Protein AF-A0A356I9D7-F1 (afdb_monomer_lite)

Structure (mmCIF, N/CA/C/O backbone):
data_AF-A0A356I9D7-F1
#
_entry.id   AF-A0A356I9D7-F1
#
loop_
_atom_site.group_PDB
_atom_site.id
_atom_site.type_symbol
_atom_site.label_atom_id
_atom_site.label_alt_id
_atom_site.label_comp_id
_atom_site.label_asym_id
_atom_site.label_entity_id
_atom_site.label_seq_id
_atom_site.pdbx_PDB_ins_code
_atom_site.Cartn_x
_atom_site.Cartn_y
_atom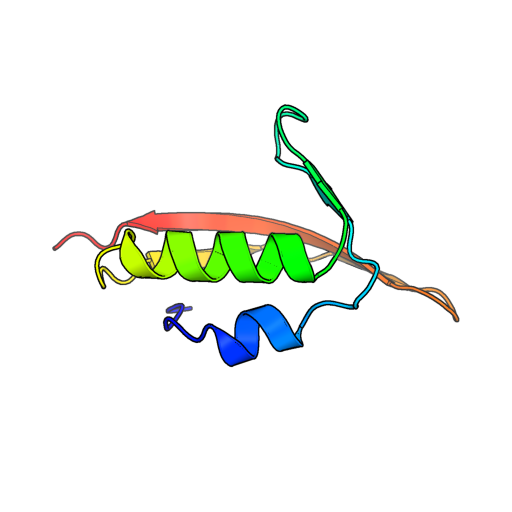_site.Cartn_z
_atom_site.occupancy
_atom_site.B_iso_or_equiv
_atom_site.auth_seq_id
_atom_site.auth_comp_id
_atom_site.auth_asym_id
_atom_site.auth_atom_id
_atom_site.pdbx_PDB_model_num
ATOM 1 N N . MET A 1 1 ? -10.781 -8.636 7.693 1.00 52.66 1 MET A N 1
ATOM 2 C CA . MET A 1 1 ? -9.549 -8.900 8.482 1.00 52.66 1 MET A CA 1
ATOM 3 C C . MET A 1 1 ? -9.413 -7.813 9.547 1.00 52.66 1 MET A C 1
ATOM 5 O O . MET A 1 1 ? -9.762 -6.678 9.240 1.00 52.66 1 MET A O 1
ATOM 9 N N . VAL A 1 2 ? -8.974 -8.129 10.773 1.00 55.09 2 VAL A N 1
ATOM 10 C CA . VAL A 1 2 ? -8.686 -7.111 11.807 1.00 55.09 2 VAL A CA 1
ATOM 11 C C . VAL A 1 2 ? -7.235 -6.661 11.639 1.00 55.09 2 VAL A C 1
ATOM 13 O O . VAL A 1 2 ? -6.330 -7.492 11.679 1.00 55.09 2 VAL A O 1
ATOM 16 N N . LEU A 1 3 ? -7.009 -5.366 11.405 1.00 59.84 3 LEU A N 1
ATOM 17 C CA . LEU A 1 3 ? -5.660 -4.803 11.335 1.00 59.84 3 LEU A CA 1
ATOM 18 C C . LEU A 1 3 ? -5.167 -4.496 12.751 1.00 59.84 3 LEU A C 1
ATOM 20 O O . LEU A 1 3 ? -5.583 -3.511 13.362 1.00 59.84 3 LEU A O 1
ATOM 24 N N . TYR A 1 4 ? -4.272 -5.335 13.273 1.00 64.44 4 TYR A N 1
ATOM 25 C CA . TYR A 1 4 ? -3.530 -5.000 14.484 1.00 64.44 4 TYR A CA 1
ATOM 26 C C . TYR A 1 4 ? -2.518 -3.898 14.180 1.00 64.44 4 TYR A C 1
ATOM 28 O O . TYR A 1 4 ? -1.907 -3.862 13.111 1.00 64.44 4 TYR A O 1
ATOM 36 N N . LYS A 1 5 ? -2.329 -2.994 15.141 1.00 73.62 5 LYS A N 1
ATOM 37 C CA . LYS A 1 5 ? -1.281 -1.981 15.068 1.00 73.62 5 LYS A CA 1
ATOM 38 C C . LYS A 1 5 ? 0.093 -2.638 15.188 1.00 73.62 5 LYS A C 1
ATOM 40 O O . LYS A 1 5 ? 0.631 -2.743 16.285 1.00 73.62 5 LYS A O 1
ATOM 45 N N . ASP A 1 6 ? 0.672 -3.001 14.054 1.00 82.62 6 ASP A N 1
ATOM 46 C CA . ASP A 1 6 ? 2.055 -3.454 13.959 1.00 82.62 6 ASP A CA 1
ATOM 47 C C . ASP A 1 6 ? 2.870 -2.493 13.085 1.00 82.62 6 ASP A C 1
ATOM 49 O O . ASP A 1 6 ? 2.870 -2.560 11.852 1.00 82.62 6 ASP A O 1
ATOM 53 N N . LYS A 1 7 ? 3.537 -1.545 13.753 1.00 83.81 7 LYS A N 1
ATOM 54 C CA . LYS A 1 7 ? 4.360 -0.528 13.090 1.00 83.81 7 LYS A CA 1
ATOM 55 C C . LYS A 1 7 ? 5.553 -1.158 12.367 1.00 83.81 7 LYS A C 1
ATOM 57 O O . LYS A 1 7 ? 5.918 -0.706 11.286 1.00 83.81 7 LYS A O 1
ATOM 62 N N . GLU A 1 8 ? 6.156 -2.188 12.962 1.00 86.88 8 GLU A N 1
ATOM 63 C CA . GLU A 1 8 ? 7.383 -2.799 12.456 1.00 86.88 8 GLU A CA 1
ATOM 64 C C . GLU A 1 8 ? 7.066 -3.595 11.200 1.00 86.88 8 GLU A C 1
ATOM 66 O O . GLU A 1 8 ? 7.719 -3.403 10.172 1.00 86.88 8 GLU A O 1
ATOM 71 N N . LEU A 1 9 ? 5.987 -4.380 11.245 1.00 87.06 9 LEU A N 1
ATOM 72 C CA . LEU A 1 9 ? 5.468 -5.065 10.074 1.00 87.06 9 LEU A CA 1
ATOM 73 C C . LEU A 1 9 ? 5.122 -4.067 8.968 1.00 87.06 9 LEU A C 1
ATOM 75 O O . LEU A 1 9 ? 5.613 -4.230 7.853 1.00 87.06 9 LEU A O 1
ATOM 79 N N . MET A 1 10 ? 4.358 -3.006 9.258 1.00 87.12 10 MET A N 1
ATOM 80 C CA . MET A 1 10 ? 3.969 -2.023 8.241 1.00 87.12 10 MET A CA 1
ATOM 81 C C . MET A 1 10 ? 5.187 -1.395 7.553 1.00 87.12 10 MET A C 1
ATOM 83 O O . MET A 1 10 ? 5.237 -1.352 6.329 1.00 87.12 10 MET A O 1
ATOM 87 N N . ILE A 1 11 ? 6.200 -0.967 8.312 1.00 90.12 11 ILE A N 1
ATOM 88 C CA . ILE A 1 11 ? 7.433 -0.377 7.764 1.00 90.12 11 ILE A CA 1
ATOM 89 C C . ILE A 1 11 ? 8.258 -1.417 6.981 1.00 90.12 11 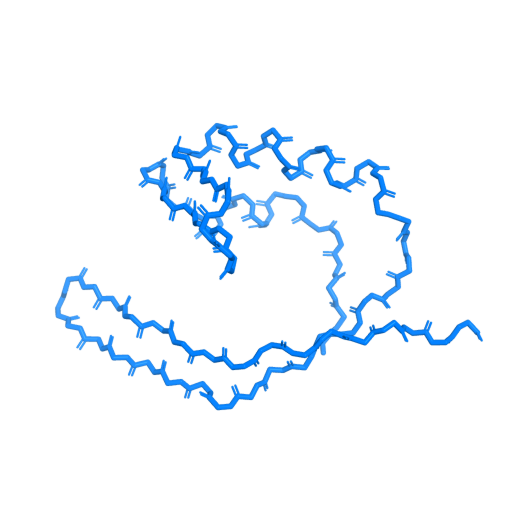ILE A C 1
ATOM 91 O O . ILE A 1 11 ? 8.918 -1.075 5.993 1.00 90.12 11 ILE A O 1
ATOM 95 N N . SER A 1 12 ? 8.247 -2.689 7.394 1.00 92.44 12 SER A N 1
ATOM 96 C CA . SER A 1 12 ? 9.037 -3.756 6.762 1.00 92.44 12 SER A CA 1
ATOM 97 C C . SER A 1 12 ? 8.606 -4.075 5.325 1.00 92.44 12 SER A C 1
ATOM 99 O O . SER A 1 12 ? 9.453 -4.433 4.511 1.00 92.44 12 SER A O 1
ATOM 101 N N . LEU A 1 13 ? 7.327 -3.869 4.991 1.00 91.75 13 LEU A N 1
ATOM 102 C CA . LEU A 1 13 ? 6.745 -4.210 3.684 1.00 91.75 13 LEU A CA 1
ATOM 103 C C . LEU A 1 13 ? 7.221 -3.312 2.536 1.00 91.75 13 LEU A C 1
ATOM 105 O O . LEU A 1 13 ? 7.008 -3.632 1.367 1.00 91.75 13 LEU A O 1
ATOM 109 N N . TYR A 1 14 ? 7.855 -2.187 2.855 1.00 93.50 14 TYR A N 1
ATOM 110 C CA . TYR A 1 14 ? 8.185 -1.160 1.881 1.00 93.50 14 TYR A CA 1
ATOM 111 C C . TYR A 1 14 ? 9.687 -1.072 1.599 1.00 93.50 14 TYR A C 1
ATOM 113 O O . TYR A 1 14 ? 10.525 -1.129 2.507 1.00 93.50 14 TYR A O 1
ATOM 121 N N . HIS A 1 15 ? 10.028 -0.891 0.322 1.00 93.75 15 HIS A N 1
ATOM 122 C CA . HIS A 1 15 ? 11.395 -0.639 -0.134 1.00 93.75 15 HIS A CA 1
ATOM 123 C C . HIS A 1 15 ? 11.899 0.743 0.327 1.00 93.75 15 HIS A C 1
ATOM 125 O O . HIS A 1 15 ? 11.103 1.612 0.683 1.00 93.75 15 HIS A O 1
ATOM 131 N N . HIS A 1 16 ? 13.219 0.959 0.342 1.00 92.81 16 HIS A N 1
ATOM 132 C CA . HIS A 1 16 ? 13.802 2.226 0.806 1.00 92.81 16 HIS A CA 1
ATOM 133 C C . HIS A 1 16 ? 13.436 3.412 -0.105 1.00 92.81 16 HIS A C 1
ATOM 135 O O . HIS A 1 16 ? 13.057 4.469 0.397 1.00 92.81 16 HIS A O 1
ATOM 141 N N . ASP A 1 17 ? 13.427 3.184 -1.419 1.00 93.31 17 ASP A N 1
ATOM 142 C CA . ASP A 1 17 ? 13.051 4.166 -2.452 1.00 93.31 17 ASP A CA 1
ATOM 143 C C . ASP A 1 17 ? 11.539 4.234 -2.714 1.00 93.31 17 ASP A C 1
ATOM 145 O O . ASP A 1 17 ? 11.087 4.392 -3.849 1.00 93.31 17 ASP A O 1
ATOM 149 N N . ILE A 1 18 ? 10.724 4.043 -1.678 1.00 94.31 18 ILE A N 1
ATOM 150 C CA . ILE A 1 18 ? 9.274 4.082 -1.833 1.00 94.31 18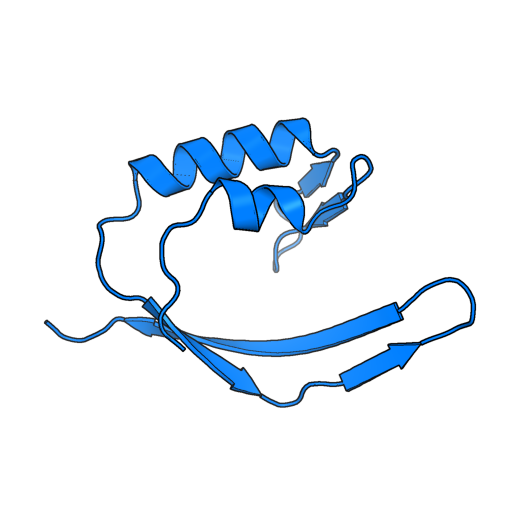 ILE A CA 1
ATOM 151 C C . ILE A 1 18 ? 8.786 5.450 -2.311 1.00 94.31 18 ILE A C 1
ATOM 153 O O . ILE A 1 18 ? 9.258 6.495 -1.865 1.00 94.31 18 ILE A O 1
ATOM 157 N N . PHE A 1 19 ? 7.761 5.417 -3.156 1.00 93.31 19 PHE A N 1
ATOM 158 C CA . PHE A 1 19 ? 6.942 6.570 -3.459 1.00 93.31 19 PHE A CA 1
ATOM 159 C C . PHE A 1 19 ? 5.462 6.241 -3.197 1.00 93.31 19 PHE A C 1
ATOM 161 O O . PHE A 1 19 ? 4.930 5.306 -3.796 1.00 93.31 19 PHE A O 1
ATOM 168 N N . ILE A 1 20 ? 4.791 7.013 -2.335 1.00 91.31 20 ILE A N 1
ATOM 169 C CA . ILE A 1 20 ? 3.339 6.931 -2.087 1.00 91.31 20 ILE A CA 1
ATOM 170 C C . ILE A 1 20 ? 2.683 8.253 -2.490 1.00 91.31 20 ILE A C 1
ATOM 172 O O . ILE A 1 20 ? 3.220 9.321 -2.211 1.00 91.31 20 ILE A O 1
ATOM 176 N N . TYR A 1 21 ? 1.512 8.177 -3.113 1.00 89.44 21 TYR A N 1
ATOM 177 C CA . TYR A 1 21 ? 0.621 9.315 -3.336 1.00 89.44 21 TYR A CA 1
ATOM 178 C C . TYR A 1 21 ? -0.710 9.042 -2.648 1.00 89.44 21 TYR A C 1
ATOM 180 O O . TYR A 1 21 ? -1.117 7.883 -2.517 1.00 89.44 21 TYR A O 1
ATOM 188 N N . ASP A 1 22 ? -1.399 10.097 -2.239 1.00 84.19 22 ASP A N 1
ATOM 189 C CA . ASP A 1 22 ? -2.777 9.969 -1.792 1.00 84.19 22 ASP A CA 1
ATOM 190 C C . ASP A 1 22 ? -3.755 9.834 -2.962 1.00 84.19 22 ASP A C 1
ATOM 192 O O . ASP A 1 22 ? -3.428 10.051 -4.129 1.00 84.19 22 ASP A O 1
ATOM 196 N N . VAL A 1 23 ? -4.993 9.468 -2.629 1.00 76.25 23 VAL A N 1
ATOM 197 C CA . VAL A 1 23 ? -6.057 9.237 -3.617 1.00 76.25 23 VAL A CA 1
ATOM 198 C C . VAL A 1 23 ? -6.379 10.508 -4.420 1.00 76.25 23 VAL A C 1
ATOM 200 O O . VAL A 1 23 ? -6.853 10.411 -5.549 1.00 76.25 23 VAL A O 1
ATOM 203 N N . ALA A 1 24 ? -6.118 11.693 -3.861 1.00 78.31 24 ALA A N 1
ATOM 204 C CA . ALA A 1 24 ? -6.440 12.983 -4.467 1.00 78.31 24 ALA A CA 1
ATOM 205 C C . ALA A 1 24 ? -5.240 13.684 -5.143 1.00 78.31 24 ALA A C 1
ATOM 207 O O . ALA A 1 24 ? -5.408 14.775 -5.689 1.00 78.31 24 ALA A O 1
ATOM 208 N N . GLY A 1 25 ? -4.041 13.096 -5.103 1.00 77.56 25 GLY A N 1
ATOM 209 C CA . GLY A 1 25 ? -2.784 13.725 -5.519 1.00 77.56 25 GLY A CA 1
ATOM 210 C C . GLY A 1 25 ? -2.369 14.961 -4.701 1.00 77.56 25 GLY A C 1
ATOM 211 O O . GLY A 1 25 ? -1.522 15.727 -5.157 1.00 77.56 25 GLY A O 1
ATOM 212 N N . GLN A 1 26 ? -2.969 15.196 -3.532 1.00 82.44 26 GLN A N 1
ATOM 213 C CA . GLN A 1 26 ? -2.733 16.369 -2.687 1.00 82.44 26 GLN A CA 1
ATOM 214 C C . GLN A 1 26 ? -1.499 16.221 -1.799 1.00 82.44 26 GLN A C 1
ATOM 216 O O . GLN A 1 26 ? -0.893 17.228 -1.428 1.00 82.44 26 GLN A O 1
ATOM 221 N N . TRP A 1 27 ? -1.099 14.990 -1.477 1.00 85.75 27 TRP A N 1
ATOM 222 C CA . TRP A 1 27 ? 0.153 14.730 -0.776 1.00 85.75 27 TRP A CA 1
ATOM 223 C C . TRP A 1 27 ? 0.890 13.522 -1.345 1.00 85.75 27 TRP A C 1
ATOM 225 O O . TRP A 1 27 ? 0.310 12.611 -1.940 1.00 85.75 27 TRP A O 1
ATOM 235 N N . ALA A 1 28 ? 2.208 13.554 -1.177 1.00 87.88 28 ALA A N 1
ATOM 236 C CA . ALA A 1 28 ? 3.118 12.517 -1.617 1.00 87.88 28 ALA A CA 1
ATOM 237 C C . ALA A 1 28 ? 4.183 12.281 -0.554 1.00 87.88 28 ALA A C 1
ATOM 239 O O . ALA A 1 28 ? 4.598 13.211 0.135 1.00 87.88 28 ALA A O 1
ATOM 240 N N . LEU A 1 29 ? 4.636 11.040 -0.483 1.00 89.19 29 LEU A N 1
ATOM 241 C CA . LEU A 1 29 ? 5.689 10.583 0.398 1.00 89.19 29 LEU A CA 1
ATOM 242 C C . LEU A 1 29 ? 6.774 9.954 -0.460 1.00 89.19 29 LEU A C 1
ATOM 244 O O . LEU A 1 29 ? 6.508 9.027 -1.228 1.00 89.19 29 LEU A O 1
ATOM 248 N N . LYS A 1 30 ? 7.984 10.487 -0.348 1.00 87.75 30 LYS A N 1
ATOM 249 C CA . LYS A 1 30 ? 9.141 10.112 -1.151 1.00 87.75 30 LYS A CA 1
ATOM 250 C C . LYS A 1 30 ? 10.210 9.645 -0.178 1.00 87.75 30 LYS A C 1
ATOM 252 O O . LYS A 1 30 ? 10.759 10.463 0.535 1.00 87.75 30 LYS A O 1
ATOM 257 N N . VAL A 1 31 ? 10.527 8.354 -0.187 1.00 92.62 31 VAL A N 1
ATOM 258 C CA . VAL A 1 31 ? 11.463 7.632 0.697 1.00 92.62 31 VAL A CA 1
ATOM 259 C C . VAL A 1 31 ? 10.891 7.072 1.999 1.00 92.62 31 VAL A C 1
ATOM 261 O O . VAL A 1 31 ? 9.942 7.567 2.601 1.00 92.62 31 VAL A O 1
ATOM 264 N N . LYS A 1 32 ? 11.527 5.999 2.471 1.00 92.75 32 LYS A N 1
ATOM 265 C CA . LYS A 1 32 ? 11.083 5.223 3.634 1.00 92.75 32 LYS A CA 1
ATOM 266 C C . LYS A 1 32 ? 11.130 5.996 4.954 1.00 92.75 32 LYS A C 1
ATOM 268 O O . LYS A 1 32 ? 10.331 5.712 5.839 1.00 92.75 32 LYS A O 1
ATOM 273 N N . GLN A 1 33 ? 12.017 6.976 5.105 1.00 93.50 33 GLN A N 1
ATOM 274 C CA . GLN A 1 33 ? 12.106 7.798 6.317 1.00 93.50 33 GLN A CA 1
ATOM 275 C C . GLN A 1 33 ? 10.836 8.624 6.545 1.00 93.50 33 GLN A C 1
ATOM 277 O O . GLN A 1 33 ? 10.355 8.702 7.674 1.00 93.50 33 GLN A O 1
ATOM 282 N N . GLU A 1 34 ? 10.260 9.183 5.481 1.00 92.88 34 GLU A N 1
ATOM 283 C CA . GLU A 1 34 ? 9.000 9.922 5.577 1.00 92.88 34 GLU A CA 1
ATOM 284 C C . GLU A 1 34 ? 7.845 8.983 5.969 1.00 92.88 34 GLU A C 1
ATOM 286 O O . GLU A 1 34 ? 6.992 9.345 6.780 1.00 92.88 34 GLU A O 1
ATOM 291 N N . LEU A 1 35 ? 7.859 7.736 5.472 1.00 91.56 35 LEU A N 1
ATOM 292 C CA . LEU A 1 35 ? 6.874 6.705 5.823 1.00 91.56 35 LEU A CA 1
ATOM 293 C C . LEU A 1 35 ? 6.953 6.350 7.304 1.00 91.56 35 LEU A C 1
ATOM 295 O O . LEU A 1 35 ? 5.918 6.253 7.959 1.00 91.56 35 LEU A O 1
ATOM 299 N N . ILE A 1 36 ? 8.166 6.170 7.832 1.00 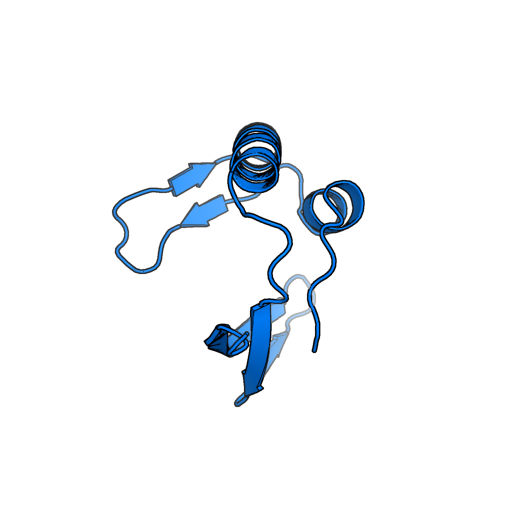91.75 36 ILE A N 1
ATOM 300 C CA . ILE A 1 36 ? 8.384 5.876 9.252 1.00 91.75 36 ILE A CA 1
ATOM 301 C C . ILE A 1 36 ? 7.771 6.984 10.112 1.00 91.75 36 ILE A C 1
ATOM 303 O O . ILE A 1 36 ? 6.968 6.685 10.994 1.00 91.75 36 ILE A O 1
ATOM 307 N N . ALA A 1 37 ? 8.074 8.249 9.809 1.00 91.56 37 ALA A N 1
ATOM 308 C CA . ALA A 1 37 ? 7.542 9.385 10.556 1.00 91.56 37 ALA A CA 1
ATOM 309 C C . ALA A 1 37 ? 6.003 9.438 10.519 1.00 91.56 37 ALA A C 1
ATOM 311 O O . ALA A 1 37 ? 5.366 9.629 11.555 1.00 91.56 37 ALA A O 1
ATOM 312 N N . MET A 1 38 ? 5.397 9.209 9.348 1.00 89.06 38 MET A N 1
ATOM 313 C CA . MET A 1 38 ? 3.940 9.188 9.188 1.00 89.06 38 MET A CA 1
ATOM 314 C C . MET A 1 38 ? 3.284 8.042 9.972 1.00 89.06 38 MET A C 1
ATOM 316 O O . 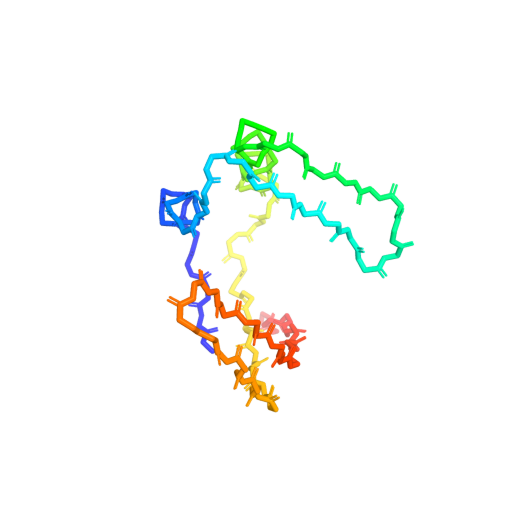MET A 1 38 ? 2.296 8.261 10.670 1.00 89.06 38 MET A O 1
ATOM 320 N N . VAL A 1 39 ? 3.827 6.822 9.886 1.00 87.38 39 VAL A N 1
ATOM 321 C CA . VAL A 1 39 ? 3.296 5.649 10.601 1.00 87.38 39 VAL A CA 1
ATOM 322 C C . VAL A 1 39 ? 3.399 5.846 12.112 1.00 87.38 39 VAL A C 1
ATOM 324 O O . VAL A 1 39 ? 2.438 5.574 12.834 1.00 87.38 39 VAL A O 1
ATOM 327 N N . GLU A 1 40 ? 4.530 6.356 12.602 1.00 87.06 40 GLU A N 1
ATOM 328 C CA . GLU A 1 40 ? 4.714 6.657 14.022 1.00 87.06 40 GLU A CA 1
ATOM 329 C C . GLU A 1 40 ? 3.721 7.704 14.532 1.00 87.06 40 GLU A C 1
ATOM 331 O O . GLU A 1 40 ? 3.221 7.572 15.651 1.00 87.06 40 GLU A O 1
ATOM 336 N N . ASP A 1 41 ? 3.416 8.723 13.730 1.00 86.62 41 ASP A N 1
ATOM 337 C CA . ASP A 1 41 ? 2.435 9.746 14.082 1.00 86.62 41 ASP A CA 1
ATOM 338 C C . ASP A 1 41 ? 1.000 9.195 14.080 1.00 86.62 41 ASP A C 1
ATOM 340 O O . ASP A 1 41 ? 0.289 9.277 15.085 1.00 86.62 41 ASP A O 1
ATOM 344 N N . TRP A 1 42 ? 0.594 8.506 13.009 1.00 82.69 42 TRP A N 1
ATOM 345 C CA . TRP A 1 42 ? -0.732 7.888 12.903 1.00 82.69 42 TRP A CA 1
ATOM 346 C C . TRP A 1 42 ? -1.019 6.923 14.050 1.00 82.69 42 TRP A C 1
ATOM 348 O O . TRP A 1 42 ? -2.121 6.900 14.606 1.00 82.69 42 TRP A O 1
ATOM 358 N N . PHE A 1 43 ? -0.021 6.137 14.448 1.00 78.19 43 PHE A N 1
ATOM 359 C CA . PHE A 1 43 ? -0.197 5.135 15.489 1.00 78.19 43 PHE A CA 1
ATOM 360 C C . PHE A 1 43 ? -0.362 5.747 16.884 1.00 78.19 43 PHE A C 1
ATOM 362 O O . PHE A 1 43 ? -0.972 5.089 17.736 1.00 78.19 43 PHE A O 1
ATOM 369 N N . LYS A 1 44 ? 0.086 6.992 17.112 1.00 81.12 44 LYS A N 1
ATOM 370 C CA . LYS A 1 44 ? -0.204 7.755 18.340 1.00 81.12 44 LYS A CA 1
ATOM 371 C C . LYS A 1 44 ? -1.661 8.221 18.395 1.00 81.12 44 LYS A C 1
ATOM 373 O O . LYS A 1 44 ? -2.250 8.224 19.471 1.00 81.12 44 LYS A O 1
ATOM 378 N N . VAL A 1 45 ? -2.238 8.598 17.252 1.00 72.69 45 VAL A N 1
ATOM 379 C CA . VAL A 1 45 ? -3.544 9.282 17.175 1.00 72.69 45 VAL A CA 1
ATOM 380 C C . VAL A 1 45 ? -4.720 8.316 17.007 1.00 72.69 45 VAL A C 1
ATOM 382 O O . VAL A 1 45 ? -5.792 8.531 17.573 1.00 72.69 45 VAL A O 1
ATOM 385 N N . ILE A 1 46 ? -4.551 7.232 16.248 1.00 67.25 46 ILE A N 1
ATOM 386 C CA . ILE A 1 46 ? -5.640 6.283 15.981 1.00 67.25 46 ILE A CA 1
ATOM 387 C C . ILE A 1 46 ? -5.975 5.534 17.279 1.00 67.25 46 ILE A C 1
ATOM 389 O O . ILE A 1 46 ? -5.186 4.728 17.748 1.00 67.25 46 ILE A O 1
ATOM 393 N N . SER A 1 47 ? -7.130 5.758 17.904 1.00 62.50 47 SER A N 1
ATOM 394 C CA . SER A 1 47 ? -7.564 4.931 19.048 1.00 62.50 47 SER A CA 1
ATOM 395 C C . SER A 1 47 ? -7.685 3.452 18.633 1.00 62.50 47 SER A C 1
ATOM 397 O O . SER A 1 47 ? -8.045 3.201 17.488 1.00 62.50 47 SER A O 1
ATOM 399 N N . LEU A 1 48 ? -7.448 2.492 19.542 1.00 57.22 48 LEU A N 1
ATOM 400 C CA . LEU A 1 48 ? -7.475 1.022 19.331 1.00 57.22 48 LEU A CA 1
ATOM 401 C C . LEU A 1 48 ? -8.819 0.425 18.839 1.00 57.22 48 LEU A C 1
ATOM 403 O O . LEU A 1 48 ? -9.040 -0.775 18.968 1.00 57.22 48 LEU A O 1
ATOM 407 N N . GLY A 1 49 ? -9.737 1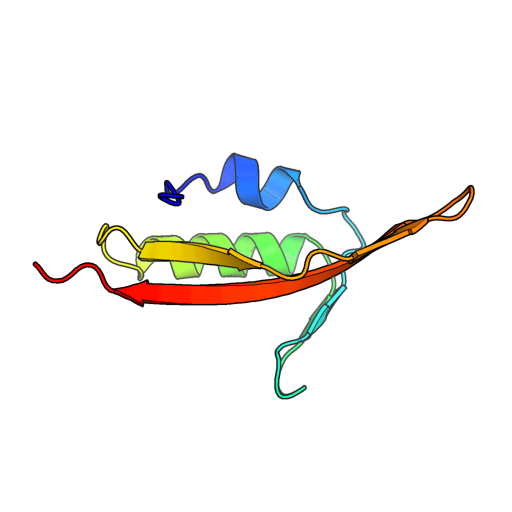.231 18.303 1.00 59.16 49 GLY A N 1
ATOM 408 C CA . GLY A 1 49 ? -10.927 0.710 17.644 1.00 59.16 49 GLY A CA 1
ATOM 409 C C . GLY A 1 49 ? -10.519 -0.211 16.499 1.00 59.16 49 GLY A C 1
ATOM 410 O O . GLY A 1 49 ? -9.724 0.178 15.645 1.00 59.16 49 GLY A O 1
ATOM 411 N N . GLU A 1 50 ? -11.049 -1.430 16.498 1.00 67.12 50 GLU A N 1
ATOM 412 C CA . GLU A 1 50 ? -10.833 -2.380 15.415 1.00 67.12 50 GLU A CA 1
ATOM 413 C C . GLU A 1 50 ? -11.415 -1.787 14.128 1.00 67.12 50 GLU A C 1
ATOM 415 O O . GLU A 1 50 ? -12.632 -1.640 13.982 1.00 67.12 50 GLU A O 1
ATOM 420 N N . ILE A 1 51 ? -10.543 -1.397 13.200 1.00 73.81 51 ILE A N 1
ATOM 421 C CA . ILE A 1 51 ? -10.953 -1.083 11.835 1.00 73.81 51 ILE A CA 1
ATOM 422 C C . ILE A 1 51 ? -11.029 -2.415 11.106 1.00 73.81 51 ILE A C 1
ATOM 424 O O . ILE A 1 51 ? -10.030 -3.128 10.978 1.00 73.81 51 ILE A O 1
ATOM 428 N N . VAL A 1 52 ? -12.225 -2.751 10.635 1.00 79.00 52 VAL A N 1
ATOM 429 C CA . VAL A 1 52 ? -12.401 -3.899 9.753 1.00 79.00 52 VAL A CA 1
ATOM 430 C C . VAL A 1 52 ? -12.166 -3.409 8.339 1.00 79.00 52 VAL A C 1
ATOM 432 O O . VAL A 1 52 ? -12.808 -2.460 7.889 1.00 79.00 52 VAL A O 1
ATOM 435 N N . VAL A 1 53 ? -11.240 -4.063 7.648 1.00 84.88 53 VAL A N 1
ATOM 436 C CA . VAL A 1 53 ? -11.005 -3.827 6.225 1.00 84.88 53 VAL A CA 1
ATOM 437 C C . VAL A 1 53 ? -11.432 -5.063 5.452 1.00 84.88 53 VAL A C 1
ATOM 439 O O . VAL A 1 53 ? -11.074 -6.192 5.824 1.00 84.88 53 VAL A O 1
ATOM 442 N N . ASP A 1 54 ? -12.227 -4.825 4.414 1.00 91.06 54 ASP A N 1
ATOM 443 C CA . ASP A 1 54 ? -12.600 -5.807 3.404 1.00 91.06 54 ASP A CA 1
ATOM 444 C C . ASP A 1 54 ? -11.881 -5.500 2.091 1.00 91.06 54 ASP A C 1
ATOM 446 O O . ASP A 1 54 ? -11.787 -4.339 1.683 1.00 91.06 54 ASP A O 1
ATOM 450 N N . PHE A 1 55 ? -11.366 -6.547 1.453 1.00 92.94 55 PHE A N 1
ATOM 451 C CA . PHE A 1 55 ? -10.604 -6.452 0.215 1.00 92.94 55 PHE A CA 1
ATOM 452 C C . PHE A 1 55 ? -11.314 -7.245 -0.874 1.00 92.94 55 PHE A C 1
ATOM 454 O O . PHE A 1 55 ? -11.645 -8.413 -0.675 1.00 92.94 55 PHE A O 1
ATOM 461 N N . SER A 1 56 ? -11.506 -6.641 -2.044 1.00 96.06 56 SER A N 1
ATOM 462 C CA . SER A 1 56 ? -12.140 -7.309 -3.183 1.00 96.06 56 SER A CA 1
ATOM 463 C C . SER A 1 56 ? -11.475 -6.932 -4.509 1.00 96.06 56 SER A C 1
ATOM 465 O O . SER A 1 56 ? -10.601 -6.067 -4.555 1.00 96.06 56 SER A O 1
ATOM 467 N N . ASN A 1 57 ? -11.842 -7.634 -5.586 1.00 96.75 57 ASN A N 1
ATOM 468 C CA . ASN A 1 57 ? -11.398 -7.352 -6.959 1.00 96.75 57 ASN A CA 1
ATOM 469 C C . ASN A 1 57 ? -9.869 -7.282 -7.151 1.00 96.75 57 ASN A C 1
ATOM 471 O O . ASN A 1 57 ? -9.369 -6.519 -7.979 1.00 96.75 57 ASN A O 1
ATOM 475 N N . LEU A 1 58 ? -9.115 -8.104 -6.410 1.00 97.31 58 LEU A N 1
ATOM 476 C CA . LEU A 1 58 ? -7.662 -8.167 -6.537 1.00 97.31 58 LEU A CA 1
ATOM 477 C C . LEU A 1 58 ? -7.254 -8.595 -7.949 1.00 97.31 58 LEU A C 1
ATOM 479 O O . LEU A 1 58 ? -7.566 -9.695 -8.400 1.00 97.31 58 LEU A O 1
ATOM 483 N N . THR A 1 59 ? -6.473 -7.745 -8.605 1.00 98.06 59 THR A N 1
ATOM 484 C CA . THR A 1 59 ? -5.772 -8.069 -9.842 1.00 98.06 59 THR A CA 1
ATOM 485 C C . THR A 1 59 ? -4.283 -7.835 -9.666 1.00 98.06 59 THR A C 1
ATOM 487 O O . THR A 1 59 ? -3.854 -6.792 -9.174 1.00 98.06 59 THR A O 1
ATOM 490 N N . ILE A 1 60 ? -3.489 -8.800 -10.122 1.00 97.94 60 ILE A N 1
ATOM 491 C CA . ILE A 1 60 ? -2.032 -8.729 -10.126 1.00 97.94 60 ILE A CA 1
ATOM 492 C C . ILE A 1 60 ? -1.554 -8.926 -11.563 1.00 97.94 60 ILE A C 1
ATOM 494 O O . ILE A 1 60 ? -1.920 -9.896 -12.225 1.00 97.94 60 ILE A O 1
ATOM 498 N N . LYS A 1 61 ? -0.733 -7.995 -12.047 1.00 97.81 61 LYS A N 1
ATOM 499 C CA . LYS A 1 61 ? -0.014 -8.089 -13.319 1.00 97.81 61 LYS A CA 1
ATOM 500 C C . LYS A 1 61 ? 1.477 -8.110 -13.025 1.00 97.81 61 LYS A C 1
ATOM 502 O O . LYS A 1 61 ? 1.991 -7.167 -12.429 1.00 97.81 61 LYS A O 1
ATOM 507 N N . SER A 1 62 ? 2.172 -9.152 -13.459 1.00 97.81 62 SER A N 1
ATOM 508 C CA . SER A 1 62 ? 3.594 -9.341 -13.157 1.00 97.81 62 SER A CA 1
ATOM 509 C C . SER A 1 62 ? 4.432 -9.448 -14.425 1.00 97.81 62 SER A C 1
ATOM 511 O O . SER A 1 62 ? 3.979 -9.951 -15.451 1.00 97.81 62 SER A O 1
ATOM 513 N N . SER A 1 63 ? 5.670 -8.977 -14.330 1.00 96.31 63 SER A N 1
ATOM 514 C CA . SER A 1 63 ? 6.752 -9.209 -15.283 1.00 96.31 63 SER A CA 1
ATOM 515 C C . SER A 1 63 ? 7.911 -9.916 -14.573 1.00 96.31 63 SER A C 1
ATOM 517 O O . SER A 1 63 ? 7.826 -10.232 -13.387 1.00 96.31 63 SER A O 1
ATOM 519 N N . HIS A 1 64 ? 9.025 -10.126 -15.275 1.00 96.38 64 HIS A N 1
ATOM 520 C CA . HIS A 1 64 ? 10.240 -10.674 -14.669 1.00 96.38 64 HIS A CA 1
ATOM 521 C C . HIS A 1 64 ? 10.860 -9.777 -13.585 1.00 96.38 64 HIS A C 1
ATOM 523 O O . HIS A 1 64 ? 11.605 -10.281 -12.751 1.00 96.38 64 HIS A O 1
ATOM 529 N N . TYR A 1 65 ? 10.568 -8.471 -13.587 1.00 95.62 65 TYR A N 1
ATOM 530 C CA . TYR A 1 65 ? 11.250 -7.496 -12.726 1.00 95.62 65 TYR A CA 1
ATOM 531 C C . TYR A 1 65 ? 10.323 -6.765 -11.753 1.00 95.62 65 TYR A C 1
ATOM 533 O O . TYR A 1 65 ? 10.796 -6.171 -10.789 1.00 95.62 65 TYR A O 1
ATOM 541 N N . CYS A 1 66 ? 9.013 -6.767 -11.997 1.00 95.69 66 CYS A N 1
ATOM 542 C CA . CYS A 1 66 ? 8.066 -6.016 -11.182 1.00 95.69 66 CYS A CA 1
ATOM 543 C C . CYS A 1 66 ? 6.679 -6.656 -11.175 1.00 95.69 66 CYS A C 1
ATOM 545 O O . CYS A 1 66 ? 6.313 -7.408 -12.079 1.00 95.69 66 CYS A O 1
ATOM 547 N N . SER A 1 67 ? 5.895 -6.317 -10.154 1.00 96.50 67 SER A N 1
ATOM 548 C CA . SER A 1 67 ? 4.471 -6.631 -10.088 1.00 96.50 67 SER A CA 1
ATOM 549 C C . SER A 1 67 ? 3.675 -5.361 -9.826 1.00 96.50 67 SER A C 1
ATOM 551 O O . SER A 1 67 ? 4.083 -4.512 -9.038 1.00 96.50 67 SER A O 1
ATOM 553 N N . PHE A 1 68 ? 2.533 -5.250 -10.493 1.00 95.75 68 PHE A N 1
ATOM 554 C CA . PHE A 1 68 ? 1.534 -4.216 -10.293 1.00 95.75 68 PHE A CA 1
ATOM 555 C C . PHE A 1 68 ? 0.269 -4.870 -9.745 1.00 95.75 68 PHE A C 1
ATOM 557 O O . PHE A 1 68 ? -0.299 -5.754 -10.390 1.00 95.75 68 PHE A O 1
ATOM 564 N N . ALA A 1 69 ? -0.157 -4.448 -8.559 1.00 96.38 69 ALA A N 1
ATOM 565 C CA . ALA A 1 69 ? -1.359 -4.945 -7.908 1.00 96.38 69 ALA A CA 1
ATOM 566 C C . ALA A 1 69 ? -2.357 -3.804 -7.711 1.00 96.38 69 ALA A C 1
ATOM 568 O O . ALA A 1 69 ? -1.972 -2.703 -7.317 1.00 96.38 69 ALA A O 1
ATOM 569 N N . TYR A 1 70 ? -3.631 -4.083 -7.963 1.00 95.69 70 TYR A N 1
ATOM 570 C CA . TYR A 1 70 ? -4.737 -3.193 -7.629 1.00 95.69 70 TYR A CA 1
ATOM 571 C C . TYR A 1 70 ? -5.906 -4.004 -7.080 1.00 95.69 70 TYR A C 1
ATOM 573 O O . TYR A 1 70 ? -6.115 -5.155 -7.466 1.00 95.69 70 TYR A O 1
ATOM 581 N N . PHE A 1 71 ? -6.623 -3.416 -6.134 1.00 96.00 71 PHE A N 1
ATOM 582 C CA . PHE A 1 71 ? -7.735 -4.027 -5.419 1.00 96.00 71 PHE A CA 1
ATOM 583 C C . PHE A 1 71 ? -8.610 -2.926 -4.826 1.00 96.00 71 PHE A C 1
ATOM 585 O O . PHE A 1 71 ? -8.149 -1.800 -4.622 1.00 96.00 71 PHE A O 1
ATOM 592 N N . ASP A 1 72 ? -9.842 -3.281 -4.492 1.00 94.94 72 ASP A N 1
ATOM 593 C CA . ASP A 1 72 ? -10.740 -2.415 -3.745 1.00 94.94 72 ASP A CA 1
ATOM 594 C C . ASP A 1 72 ? -10.552 -2.670 -2.247 1.00 94.94 72 ASP A C 1
ATOM 596 O O . ASP A 1 72 ? -10.585 -3.820 -1.802 1.00 94.94 72 ASP A O 1
ATOM 600 N N . ALA A 1 73 ? -10.365 -1.606 -1.464 1.00 91.38 73 ALA A N 1
ATOM 601 C CA . ALA A 1 73 ? -10.330 -1.657 -0.003 1.00 91.38 73 ALA A CA 1
ATOM 602 C C . ALA A 1 73 ? -11.497 -0.865 0.583 1.00 91.38 73 ALA A C 1
ATOM 604 O O . ALA A 1 73 ? -11.592 0.348 0.398 1.00 91.38 73 ALA A O 1
ATOM 605 N N . THR A 1 74 ? -12.356 -1.551 1.335 1.00 90.62 74 THR A N 1
ATOM 606 C CA . THR A 1 74 ? -13.490 -0.938 2.033 1.00 90.62 74 THR A CA 1
ATOM 607 C C . THR A 1 74 ? -13.235 -0.944 3.534 1.00 90.62 74 THR A C 1
ATOM 609 O O . THR A 1 74 ? -12.987 -1.993 4.131 1.00 90.62 74 THR A O 1
ATOM 612 N N . PHE A 1 75 ? -13.302 0.234 4.153 1.00 84.88 75 PHE A N 1
ATOM 613 C CA . PHE A 1 75 ? -13.036 0.430 5.576 1.00 84.88 75 PHE A CA 1
ATOM 614 C C . PHE A 1 75 ? -14.348 0.559 6.349 1.00 84.88 75 PHE A C 1
ATOM 616 O O . PHE A 1 75 ? -15.161 1.441 6.072 1.00 84.88 75 PHE A O 1
ATOM 623 N N . PHE A 1 76 ? -14.530 -0.281 7.364 1.00 82.50 76 PHE A N 1
ATOM 624 C CA . PHE A 1 76 ? -15.684 -0.251 8.252 1.00 82.50 76 PHE A CA 1
ATOM 625 C C . PHE A 1 76 ? -15.246 0.132 9.659 1.00 82.50 76 PHE A C 1
ATOM 627 O O . PHE A 1 76 ? -14.310 -0.435 10.230 1.00 82.50 76 PHE A O 1
ATOM 634 N N . LYS A 1 77 ? -15.976 1.074 10.255 1.00 74.31 77 LYS A N 1
ATOM 635 C CA . LYS A 1 77 ? -15.882 1.322 11.690 1.00 74.31 77 LYS A CA 1
ATOM 636 C C . LYS A 1 77 ? -16.695 0.246 12.401 1.00 74.31 77 LYS A C 1
ATOM 638 O O . LYS A 1 77 ? -17.894 0.125 12.148 1.00 74.31 77 LYS A O 1
ATOM 643 N N . THR A 1 78 ? -16.070 -0.514 13.293 1.00 64.06 78 THR A N 1
ATOM 644 C CA . THR A 1 78 ? -16.821 -1.386 14.201 1.00 64.06 78 THR A CA 1
ATOM 645 C C . THR A 1 78 ? -17.764 -0.518 15.034 1.00 64.06 78 THR A C 1
ATOM 647 O O . THR A 1 78 ? -17.364 0.493 15.623 1.00 64.06 78 THR A O 1
ATOM 650 N N . LYS A 1 79 ? -19.061 -0.849 15.013 1.00 55.94 79 LYS A N 1
ATOM 651 C CA . LYS A 1 79 ? -20.003 -0.258 15.964 1.00 55.94 79 LYS A CA 1
ATOM 652 C C . LYS A 1 79 ? -19.597 -0.779 17.344 1.00 55.94 79 LYS A C 1
ATOM 654 O O . LYS A 1 79 ? -19.454 -1.988 17.501 1.00 55.94 79 LYS A O 1
ATOM 659 N N . LYS A 1 80 ? -19.337 0.144 18.273 1.00 53.31 80 LYS A N 1
ATOM 660 C CA . LYS A 1 80 ? -19.225 -0.180 19.700 1.00 53.31 80 LYS A CA 1
ATOM 661 C C . LYS A 1 80 ? -20.510 -0.833 20.190 1.00 53.31 80 LYS A C 1
ATOM 663 O O . LYS A 1 80 ? -21.581 -0.417 19.689 1.00 53.31 80 LYS A O 1
#

Sequence (80 aa):
MVLYKDKELMISLYHHDIFIYDVAGQWALKVKQELIAMVEDWFKVISLGEIVVDFSNLTIKSSHYCSFAYFDATFFKTKK

Foldseek 3Di:
DWDDLDLPVVLVVDDQQDWDADPVNPDIDGGSVSVSVVSVVCVVPDPPFGWDKDKADWDWDDDPPDIDIDIDIDTDGDDD

Radius of gyration: 14.62 Å; chains: 1; bounding box: 34×27×35 Å

pLDDT: mean 84.79, std 12.35, range [52.66, 98.06]

Secondary structure (DSSP, 8-state):
-B----HHHHHHTS-TT-EEE-TTSS-EEESHHHHHHHHHHHHHHS-S--EEEEEEEEEEEE-SS-EEEEEEEEEEEPP-